Protein AF-A0A843FTC4-F1 (afdb_monomer)

Foldseek 3Di:
DDEEEDADLVCLVVLLVVLVVCVVVVCNVVDQAEYYYDNDDPVSCVSSVHNDYDHDPVVRVVSVVVVVVVVVVVDDPDDDDDDD

Nearest PDB structures (foldseek):
  7xcn-assembly1_R  TM=9.422E-01  e=9.264E-04  Methanosarcina barkeri MS
  7xcn-assembly1_Q  TM=8.780E-01  e=9.264E-04  Methanosarcina barkeri MS
  1y80-assembly1_A  TM=9.488E-01  e=7.607E-03  Neomoorella thermoacetica
  4jgi-assembly3_A  TM=9.274E-01  e=7.607E-03  Desulfitobacterium hafniense
  4jgi-assembly3_B-2  TM=9.278E-01  e=8.142E-03  Desulfitobacterium hafniense

Structure (mmCIF, N/CA/C/O backbone):
data_AF-A0A843FTC4-F1
#
_entry.id   AF-A0A843FTC4-F1
#
loop_
_atom_site.group_PDB
_atom_site.id
_atom_site.type_symbol
_atom_site.label_atom_id
_atom_site.label_alt_id
_atom_site.label_comp_id
_atom_site.label_asym_id
_atom_site.label_entity_id
_atom_site.label_seq_id
_atom_site.pdbx_PDB_ins_code
_atom_site.Cartn_x
_atom_site.Cartn_y
_atom_site.Cartn_z
_atom_site.occupancy
_atom_site.B_iso_or_equiv
_atom_site.auth_seq_id
_atom_site.auth_comp_id
_atom_site.auth_asym_id
_atom_site.auth_atom_id
_atom_site.pdbx_PDB_model_num
ATOM 1 N N . VAL A 1 1 ? -12.266 2.002 0.928 1.00 91.81 1 VAL A N 1
ATOM 2 C CA . VAL A 1 1 ? -10.900 1.808 0.388 1.00 91.81 1 VAL A CA 1
ATOM 3 C C . VAL A 1 1 ? -10.380 3.181 0.011 1.00 91.81 1 VAL A C 1
ATOM 5 O O . VAL A 1 1 ? -11.144 3.922 -0.593 1.00 91.81 1 VAL A O 1
ATOM 8 N N . LEU A 1 2 ? -9.157 3.531 0.396 1.00 93.88 2 LEU A N 1
ATOM 9 C CA . LEU A 1 2 ? -8.478 4.759 -0.015 1.00 93.88 2 LEU A CA 1
ATOM 10 C C . LEU A 1 2 ? -7.292 4.367 -0.895 1.00 93.88 2 LEU A C 1
ATOM 12 O O . LEU A 1 2 ? -6.477 3.546 -0.480 1.00 93.88 2 LEU A O 1
ATOM 16 N N . CYS A 1 3 ? -7.223 4.921 -2.104 1.00 94.50 3 CYS A N 1
ATOM 17 C CA . CYS A 1 3 ? -6.147 4.654 -3.054 1.00 94.50 3 CYS A CA 1
ATOM 18 C C . CYS A 1 3 ? -5.366 5.941 -3.316 1.00 94.50 3 CYS A C 1
ATOM 20 O O . CYS A 1 3 ? -5.967 6.938 -3.708 1.00 94.50 3 CYS A O 1
ATOM 22 N N . MET A 1 4 ? -4.047 5.904 -3.135 1.00 93.44 4 MET A N 1
ATOM 23 C CA . MET A 1 4 ? -3.153 7.029 -3.412 1.00 93.44 4 MET A CA 1
ATOM 24 C C . MET A 1 4 ? 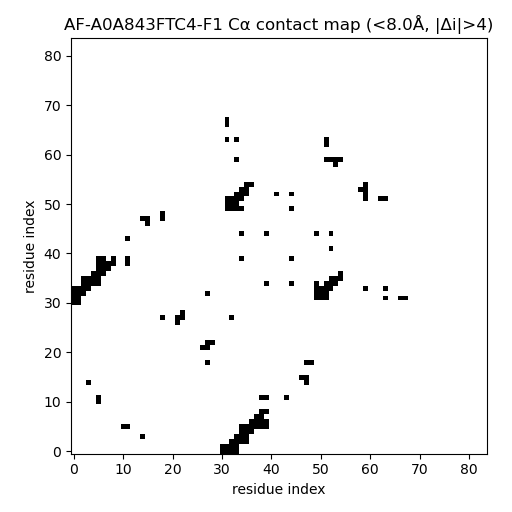-2.164 6.651 -4.511 1.00 93.44 4 MET A C 1
ATOM 26 O O . MET A 1 4 ? -1.634 5.53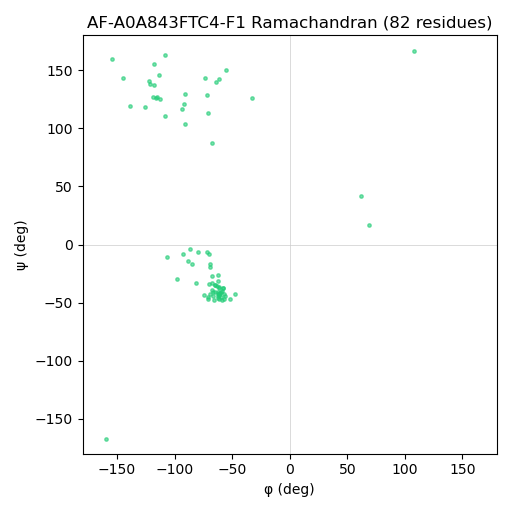9 -4.522 1.00 93.44 4 MET A O 1
ATOM 30 N N . SER A 1 5 ? -1.936 7.575 -5.443 1.00 92.75 5 SER A N 1
ATOM 31 C CA . SER A 1 5 ? -0.959 7.423 -6.519 1.00 92.75 5 SER A CA 1
ATOM 32 C C . SER A 1 5 ? 0.094 8.509 -6.401 1.00 92.75 5 SER A C 1
ATOM 34 O O . SER A 1 5 ? -0.250 9.686 -6.354 1.00 92.75 5 SER A O 1
ATOM 36 N N . VAL A 1 6 ? 1.362 8.108 -6.379 1.00 93.44 6 VAL A N 1
ATOM 37 C CA . VAL A 1 6 ? 2.496 9.014 -6.221 1.00 93.44 6 VAL A CA 1
ATOM 38 C C . VAL A 1 6 ? 3.485 8.807 -7.354 1.00 93.44 6 VAL A C 1
ATOM 40 O O . VAL A 1 6 ? 4.030 7.719 -7.550 1.00 93.44 6 VAL A O 1
ATOM 43 N N . GLN A 1 7 ? 3.693 9.864 -8.133 1.00 92.81 7 GLN A N 1
ATOM 44 C CA . GLN A 1 7 ? 4.539 9.822 -9.324 1.00 92.81 7 GLN A CA 1
ATOM 45 C C . GLN A 1 7 ? 5.947 10.344 -9.053 1.00 92.81 7 GLN A C 1
ATOM 47 O O . GLN A 1 7 ? 6.887 9.886 -9.698 1.00 92.81 7 GLN A O 1
ATOM 52 N N . THR A 1 8 ? 6.107 11.270 -8.103 1.00 93.06 8 THR A N 1
ATOM 53 C CA . THR A 1 8 ? 7.401 11.884 -7.801 1.00 93.06 8 THR A CA 1
ATOM 54 C C . THR A 1 8 ? 7.885 11.504 -6.408 1.00 93.06 8 THR A C 1
ATOM 56 O O . THR A 1 8 ? 7.101 11.339 -5.479 1.00 93.06 8 THR A O 1
ATOM 59 N N . THR A 1 9 ? 9.201 11.354 -6.246 1.00 91.06 9 THR A N 1
ATOM 60 C CA . THR A 1 9 ? 9.797 10.979 -4.954 1.00 91.06 9 THR A CA 1
ATOM 61 C C . THR A 1 9 ? 9.687 12.082 -3.904 1.00 91.06 9 THR A C 1
ATOM 63 O O . THR A 1 9 ? 9.883 11.808 -2.722 1.00 91.06 9 THR A O 1
ATOM 66 N N . TYR A 1 10 ? 9.402 13.316 -4.329 1.00 94.00 10 TYR A N 1
ATOM 67 C CA . TYR A 1 10 ? 9.199 14.458 -3.442 1.00 94.00 10 TYR A CA 1
ATOM 68 C C . TYR A 1 10 ? 7.953 14.283 -2.566 1.00 94.00 10 TYR A C 1
ATOM 70 O O . TYR A 1 10 ? 8.004 14.630 -1.393 1.00 94.00 10 TYR A O 1
ATOM 78 N N . ASP A 1 11 ? 6.901 13.650 -3.093 1.00 92.88 11 ASP A N 1
ATOM 79 C CA . ASP A 1 11 ? 5.621 13.468 -2.394 1.00 92.88 11 ASP A CA 1
ATOM 80 C C . ASP A 1 11 ? 5.605 12.206 -1.501 1.00 92.88 11 ASP A C 1
ATOM 82 O O . ASP A 1 11 ? 4.639 11.925 -0.794 1.00 92.88 11 ASP A O 1
ATOM 86 N N . CYS A 1 12 ? 6.674 11.399 -1.513 1.00 92.12 12 CYS A N 1
ATOM 87 C CA . CYS A 1 12 ? 6.754 10.180 -0.702 1.00 92.12 12 CYS A CA 1
ATOM 88 C C . CYS A 1 12 ? 6.581 10.409 0.817 1.00 92.12 12 CYS A C 1
ATOM 90 O O . CYS A 1 12 ? 5.975 9.545 1.455 1.00 92.12 12 CYS A O 1
ATOM 92 N N . PRO A 1 13 ? 7.083 11.502 1.430 1.00 93.50 13 PRO A N 1
ATOM 93 C CA . PRO A 1 13 ? 6.816 11.808 2.836 1.00 93.50 13 PRO A CA 1
ATOM 94 C C . PRO A 1 13 ? 5.333 12.069 3.122 1.00 93.50 13 PRO A C 1
ATOM 96 O O . PRO A 1 13 ? 4.836 11.606 4.144 1.00 93.50 13 PRO A O 1
ATOM 99 N N . GLU A 1 14 ? 4.601 12.700 2.198 1.00 93.75 14 GLU A N 1
ATOM 100 C CA . GLU A 1 14 ? 3.182 13.037 2.394 1.00 93.75 14 GLU A CA 1
ATOM 101 C C . GLU A 1 14 ? 2.315 11.787 2.580 1.00 93.75 14 GLU A C 1
ATOM 103 O O . GLU A 1 14 ? 1.342 11.785 3.326 1.00 93.75 14 GLU A O 1
ATOM 108 N N . VAL A 1 15 ? 2.695 10.676 1.947 1.00 92.69 15 VAL A N 1
ATOM 109 C CA . VAL A 1 15 ? 2.030 9.378 2.124 1.00 92.69 15 VAL A CA 1
ATOM 110 C C . VAL A 1 15 ? 2.109 8.889 3.573 1.00 92.69 15 VAL A C 1
ATOM 112 O O . VAL A 1 15 ? 1.164 8.268 4.068 1.00 92.69 15 VAL A O 1
ATOM 115 N N . LEU A 1 16 ? 3.234 9.146 4.244 1.00 93.50 16 LEU A N 1
ATOM 116 C CA . LEU A 1 16 ? 3.420 8.807 5.652 1.00 93.50 16 LEU A CA 1
ATOM 117 C C . LEU A 1 16 ? 2.561 9.724 6.524 1.00 93.50 16 L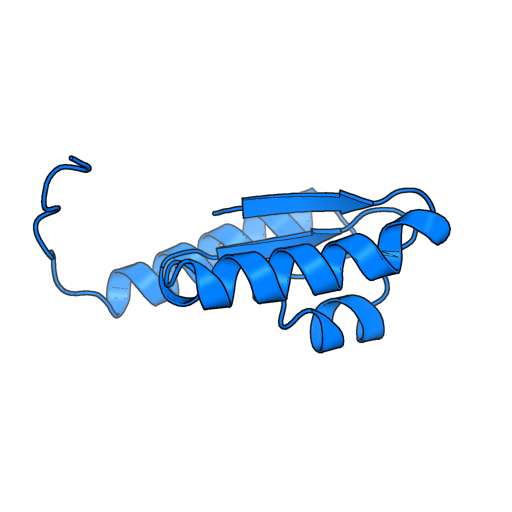EU A C 1
ATOM 119 O O . LEU A 1 16 ? 1.832 9.223 7.377 1.00 93.50 16 LEU A O 1
ATOM 123 N N . ASP A 1 17 ? 2.575 11.027 6.240 1.00 95.44 17 ASP A N 1
ATOM 124 C CA . ASP A 1 17 ? 1.784 12.022 6.968 1.00 95.44 17 ASP A CA 1
ATOM 125 C C . ASP A 1 17 ? 0.285 11.719 6.870 1.00 95.44 17 ASP A C 1
ATOM 127 O O . ASP A 1 17 ? -0.410 11.677 7.883 1.00 95.44 17 ASP A O 1
ATOM 131 N N . ILE A 1 18 ? -0.214 11.391 5.674 1.00 94.44 18 ILE A N 1
ATOM 132 C CA . ILE A 1 18 ? -1.609 10.980 5.473 1.00 94.44 18 ILE A CA 1
ATOM 133 C C . ILE A 1 18 ? -1.925 9.721 6.289 1.00 94.44 18 ILE A C 1
ATOM 135 O O . ILE A 1 18 ? -3.000 9.633 6.881 1.00 94.44 18 ILE A O 1
ATOM 139 N N . SER A 1 19 ? -1.017 8.741 6.353 1.00 93.56 19 SER A N 1
ATOM 140 C CA . SER A 1 19 ? -1.234 7.537 7.167 1.00 93.56 19 SER A CA 1
ATOM 141 C C . SER A 1 19 ? -1.384 7.869 8.653 1.00 93.56 19 SER A C 1
ATOM 143 O O . SER A 1 19 ? -2.296 7.351 9.304 1.00 93.56 19 SER A O 1
ATOM 145 N N . GLU A 1 20 ? -0.560 8.777 9.178 1.00 95.00 20 GLU A N 1
ATOM 146 C CA . GLU A 1 20 ? -0.683 9.257 10.557 1.00 95.00 20 GLU A CA 1
ATOM 147 C C . GLU A 1 20 ? -1.975 10.056 10.767 1.00 95.00 20 GLU A C 1
ATOM 149 O O . GLU A 1 20 ? -2.724 9.754 11.694 1.00 95.00 20 GLU A O 1
ATOM 154 N N . MET A 1 21 ? -2.344 10.955 9.851 1.00 95.56 21 MET A N 1
ATOM 155 C CA . MET A 1 21 ? -3.617 11.688 9.912 1.00 95.56 21 MET A CA 1
ATOM 156 C C . MET A 1 21 ? -4.831 10.745 9.941 1.00 95.56 21 MET A C 1
ATOM 158 O O . MET A 1 21 ? -5.810 10.986 10.649 1.00 95.56 21 MET A O 1
ATOM 162 N N . LEU A 1 22 ? -4.786 9.636 9.196 1.00 94.00 22 LEU A N 1
ATOM 163 C CA . LEU A 1 22 ? -5.844 8.621 9.207 1.00 94.00 22 LEU A CA 1
ATOM 164 C C . LEU A 1 22 ? -5.924 7.874 10.546 1.00 94.00 22 LEU A C 1
ATOM 166 O O . LEU A 1 22 ? -7.021 7.457 10.945 1.00 94.00 22 LEU A O 1
ATOM 170 N N . LYS A 1 23 ? -4.785 7.672 11.222 1.00 93.38 23 LYS A N 1
ATOM 171 C CA . LYS A 1 23 ? -4.730 7.098 12.574 1.00 93.38 23 LYS A CA 1
ATOM 172 C C . LYS A 1 23 ? -5.275 8.087 13.599 1.00 93.38 23 LYS A C 1
ATOM 174 O O . LYS A 1 23 ? -6.137 7.700 14.383 1.00 93.38 23 LYS A O 1
ATOM 179 N N . GLU A 1 24 ? -4.852 9.348 13.542 1.00 95.62 24 GLU A N 1
ATOM 180 C CA . GLU A 1 24 ? -5.337 10.430 14.409 1.00 95.62 24 GLU A CA 1
ATOM 181 C C . GLU A 1 24 ? -6.852 10.633 14.279 1.00 95.62 24 GLU A C 1
ATOM 183 O O . GLU A 1 24 ? -7.556 10.765 15.278 1.00 95.62 24 GLU A O 1
ATOM 188 N N . ALA A 1 25 ? -7.385 10.550 13.057 1.00 94.25 25 ALA A N 1
ATOM 189 C CA . ALA A 1 25 ? -8.822 10.606 12.795 1.00 94.25 25 ALA A CA 1
ATOM 190 C C . ALA A 1 25 ? -9.589 9.335 13.229 1.00 94.25 25 ALA A C 1
ATOM 192 O O . ALA A 1 25 ? -10.816 9.287 13.129 1.00 94.25 25 ALA A O 1
ATOM 193 N N . GLY A 1 26 ? -8.901 8.275 13.672 1.00 93.88 26 GLY A N 1
ATOM 194 C CA . GLY A 1 26 ? -9.518 7.023 14.127 1.00 93.88 26 GLY A CA 1
ATOM 195 C C . GLY A 1 26 ? -10.181 6.195 13.017 1.00 93.88 26 GLY A C 1
ATOM 196 O O . GLY A 1 26 ? -10.997 5.308 13.296 1.00 93.88 26 GLY A O 1
ATOM 197 N N . ILE A 1 27 ? -9.860 6.474 11.748 1.00 93.12 27 ILE A N 1
ATOM 198 C CA . ILE A 1 27 ? -10.458 5.805 10.582 1.00 93.12 27 ILE A CA 1
ATOM 199 C C . ILE A 1 27 ? -9.515 4.822 9.886 1.00 93.12 27 ILE A C 1
ATOM 201 O O . ILE A 1 27 ? -9.994 4.033 9.070 1.00 93.12 27 ILE A O 1
ATOM 205 N N . ARG A 1 28 ? -8.215 4.803 10.225 1.00 92.25 28 ARG A N 1
ATOM 206 C CA . ARG A 1 28 ? -7.215 3.918 9.599 1.00 92.25 28 ARG A CA 1
ATOM 207 C C . ARG A 1 28 ? -7.638 2.448 9.598 1.00 92.25 28 ARG A C 1
ATOM 209 O O . ARG A 1 28 ? -7.609 1.824 8.542 1.00 92.25 28 ARG A O 1
ATOM 216 N N . GLU A 1 29 ? -8.115 1.929 10.727 1.00 90.62 29 GLU A N 1
ATOM 217 C CA . GLU A 1 29 ? -8.563 0.530 10.867 1.00 90.62 29 GLU A CA 1
ATOM 218 C C . GLU A 1 29 ? -9.853 0.217 10.086 1.00 90.62 29 GLU A C 1
ATOM 220 O O . GLU A 1 29 ? -10.177 -0.936 9.794 1.00 90.62 29 GLU A O 1
ATOM 225 N N . ARG A 1 30 ? -10.625 1.249 9.726 1.00 89.06 30 ARG A N 1
ATOM 226 C CA . ARG A 1 30 ? -11.918 1.103 9.037 1.00 89.06 30 ARG A CA 1
ATOM 227 C C . ARG A 1 30 ? -11.778 1.057 7.522 1.00 89.06 30 ARG A C 1
ATOM 229 O O . ARG A 1 30 ? -12.739 0.693 6.841 1.00 89.06 30 ARG 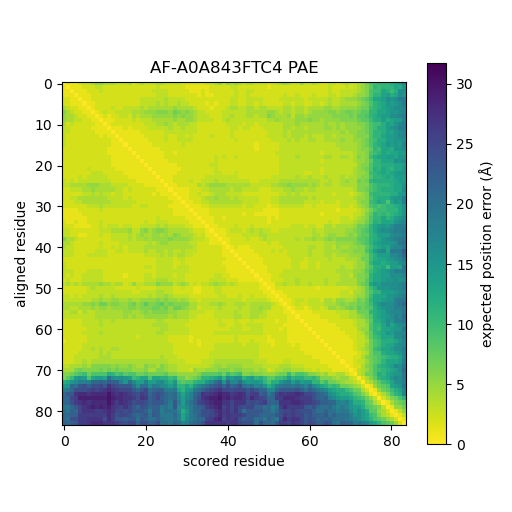A O 1
ATOM 236 N N . ILE A 1 31 ? -10.618 1.437 6.997 1.00 92.38 31 ILE A N 1
ATOM 237 C CA . ILE A 1 31 ? -10.352 1.507 5.566 1.00 92.38 31 ILE A CA 1
ATOM 23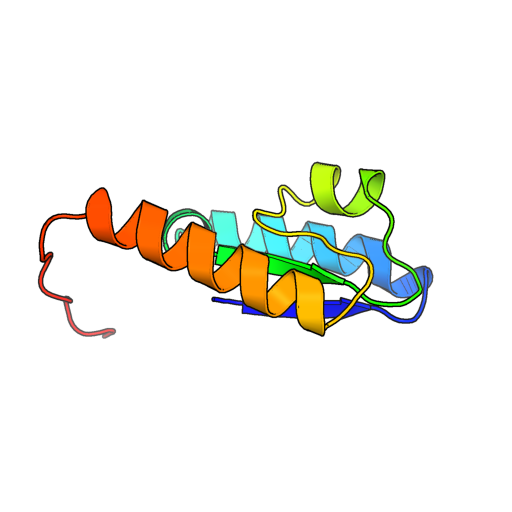8 C C . ILE A 1 31 ? -9.230 0.551 5.176 1.00 92.38 31 ILE A C 1
ATOM 240 O O . ILE A 1 31 ? -8.376 0.195 5.983 1.00 92.38 31 ILE A O 1
ATOM 244 N N . ILE A 1 32 ? -9.250 0.156 3.909 1.00 94.06 32 ILE A N 1
ATOM 245 C CA . ILE A 1 32 ? -8.110 -0.468 3.241 1.00 94.06 32 ILE A CA 1
ATOM 246 C C . ILE A 1 32 ? -7.329 0.665 2.584 1.00 94.06 32 ILE A C 1
A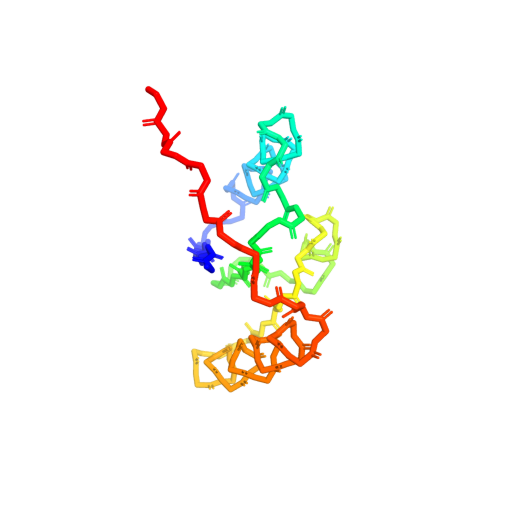TOM 248 O O . ILE A 1 32 ? -7.912 1.396 1.774 1.00 94.06 32 ILE A O 1
ATOM 252 N N . LEU A 1 33 ? -6.065 0.822 2.961 1.00 94.69 33 LEU A N 1
ATOM 253 C CA . LEU A 1 33 ? -5.120 1.779 2.402 1.00 94.69 33 LEU A CA 1
ATOM 254 C C . LEU A 1 33 ? -4.318 1.099 1.288 1.00 94.69 33 LEU A C 1
ATOM 256 O O . LEU A 1 33 ? -3.585 0.152 1.562 1.00 94.69 33 LEU A O 1
ATOM 260 N N . ASN A 1 34 ? -4.453 1.582 0.053 1.00 95.44 34 ASN A N 1
ATOM 261 C CA . ASN A 1 34 ? -3.655 1.153 -1.096 1.00 95.44 34 ASN A CA 1
ATOM 262 C C . ASN A 1 34 ? -2.803 2.317 -1.608 1.00 95.44 34 ASN A C 1
ATOM 264 O O . ASN A 1 34 ? -3.333 3.385 -1.917 1.00 95.44 34 ASN A O 1
ATOM 268 N N . ILE A 1 35 ? -1.500 2.103 -1.743 1.00 93.94 35 ILE A N 1
ATOM 269 C CA . ILE A 1 35 ? -0.544 3.106 -2.220 1.00 93.94 35 ILE A CA 1
ATOM 270 C C . ILE A 1 35 ? 0.146 2.538 -3.458 1.00 93.94 35 ILE A C 1
ATOM 272 O O . ILE A 1 35 ? 0.487 1.361 -3.492 1.00 93.94 35 ILE A O 1
ATOM 276 N N . GLY A 1 36 ? 0.346 3.359 -4.484 1.00 92.56 36 GLY A N 1
ATOM 277 C CA . GLY A 1 36 ? 1.089 2.974 -5.682 1.00 92.56 36 GLY A CA 1
ATOM 278 C C . GLY A 1 36 ? 1.603 4.185 -6.451 1.00 92.56 36 GLY A C 1
ATOM 279 O O . GLY A 1 36 ? 1.556 5.310 -5.960 1.00 92.56 36 GLY A O 1
ATOM 280 N N . GLY A 1 37 ? 2.056 3.962 -7.682 1.00 91.12 37 GLY A N 1
ATOM 281 C CA . GLY A 1 37 ? 2.643 4.993 -8.543 1.00 91.12 37 GLY A CA 1
ATOM 282 C C . GLY A 1 37 ? 4.157 4.837 -8.701 1.00 91.12 37 GLY A C 1
ATOM 283 O O . GLY A 1 37 ? 4.786 4.053 -7.993 1.00 91.12 37 GLY A O 1
ATOM 284 N N . ALA A 1 38 ? 4.729 5.550 -9.675 1.00 91.75 38 ALA A N 1
ATOM 285 C CA . ALA A 1 38 ? 6.093 5.320 -10.156 1.00 91.75 38 ALA A CA 1
ATOM 286 C C . ALA A 1 38 ? 7.189 5.531 -9.096 1.00 91.75 38 ALA A C 1
ATOM 288 O O . ALA A 1 38 ? 8.256 4.932 -9.195 1.00 91.75 38 ALA A O 1
ATOM 289 N N . ALA A 1 39 ? 6.936 6.367 -8.086 1.00 91.75 39 ALA A N 1
ATOM 290 C CA . ALA A 1 39 ? 7.914 6.687 -7.048 1.00 91.75 39 ALA A CA 1
ATOM 291 C C . ALA A 1 39 ? 7.828 5.786 -5.802 1.00 91.75 39 ALA A C 1
ATOM 293 O O . ALA A 1 39 ? 8.694 5.866 -4.927 1.00 91.75 39 ALA A O 1
ATOM 294 N N . ILE A 1 40 ? 6.799 4.938 -5.691 1.00 92.81 40 ILE A N 1
ATOM 295 C CA . ILE A 1 40 ? 6.574 4.119 -4.496 1.00 92.81 40 ILE A CA 1
ATOM 296 C C . ILE A 1 40 ? 7.269 2.772 -4.637 1.00 92.81 40 ILE A C 1
ATOM 298 O O . ILE A 1 40 ? 7.056 2.038 -5.599 1.00 92.81 40 ILE A O 1
ATOM 302 N N . SER A 1 41 ? 8.037 2.424 -3.609 1.00 91.94 41 SER A N 1
ATOM 303 C CA . SER A 1 41 ? 8.623 1.097 -3.417 1.00 91.94 41 SER A CA 1
ATOM 304 C C . SER A 1 41 ? 7.933 0.347 -2.280 1.00 91.94 41 SER A C 1
ATOM 306 O O . SER A 1 41 ? 7.319 0.974 -1.410 1.00 91.94 41 SER A O 1
ATOM 308 N N . ASP A 1 42 ? 8.128 -0.974 -2.227 1.00 90.69 42 ASP A N 1
ATOM 309 C CA . ASP A 1 42 ? 7.670 -1.834 -1.124 1.00 90.69 42 ASP A CA 1
ATOM 310 C C . ASP A 1 42 ? 8.034 -1.253 0.250 1.00 90.69 42 ASP A C 1
ATOM 312 O O . ASP A 1 42 ? 7.204 -1.187 1.151 1.00 90.69 42 ASP A O 1
ATOM 316 N N . LYS A 1 43 ? 9.261 -0.735 0.397 1.00 91.69 43 LYS A N 1
ATOM 317 C CA . LYS A 1 43 ? 9.764 -0.179 1.661 1.00 91.69 43 LYS A CA 1
ATOM 318 C C . LYS A 1 43 ? 9.009 1.077 2.107 1.00 91.69 43 LYS A C 1
ATOM 320 O O . LYS A 1 43 ? 8.861 1.317 3.303 1.00 91.69 43 LYS A O 1
ATOM 325 N N . ILE A 1 44 ? 8.571 1.911 1.162 1.00 90.94 44 ILE A N 1
ATOM 326 C CA . ILE A 1 44 ? 7.774 3.110 1.468 1.00 90.94 44 ILE A CA 1
ATOM 327 C C . ILE A 1 44 ? 6.350 2.693 1.833 1.00 90.94 44 ILE A C 1
ATOM 329 O O . ILE A 1 44 ? 5.811 3.189 2.820 1.00 90.94 44 ILE A O 1
ATOM 333 N N . ALA A 1 45 ? 5.770 1.750 1.089 1.00 91.88 45 ALA A N 1
ATOM 334 C CA . ALA A 1 45 ? 4.444 1.223 1.380 1.00 91.88 45 ALA A CA 1
ATOM 335 C C . ALA A 1 45 ? 4.382 0.543 2.759 1.00 91.88 45 ALA A C 1
ATOM 337 O O . ALA A 1 45 ? 3.450 0.788 3.522 1.00 91.88 45 ALA A O 1
ATOM 338 N N . GLU A 1 46 ? 5.399 -0.242 3.118 1.00 92.06 46 GLU A N 1
ATOM 339 C CA . GLU A 1 46 ? 5.525 -0.869 4.437 1.00 92.06 46 GLU A CA 1
ATOM 340 C C . GLU A 1 46 ? 5.628 0.182 5.549 1.00 92.06 46 GLU A C 1
ATOM 342 O O . GLU A 1 46 ? 4.904 0.113 6.540 1.00 92.06 46 GLU A O 1
ATOM 347 N N . ARG A 1 47 ? 6.463 1.213 5.360 1.00 92.44 47 ARG A N 1
ATOM 348 C CA . ARG A 1 47 ? 6.591 2.328 6.313 1.00 92.44 47 ARG A CA 1
ATOM 349 C C . ARG A 1 47 ? 5.294 3.108 6.497 1.00 92.44 47 ARG A C 1
ATOM 351 O O . ARG A 1 47 ? 4.989 3.505 7.616 1.00 92.44 47 ARG A O 1
ATOM 358 N N . ALA A 1 48 ? 4.528 3.297 5.427 1.00 90.94 48 ALA A N 1
ATOM 359 C CA . ALA A 1 48 ? 3.207 3.913 5.486 1.00 90.94 48 ALA A CA 1
ATOM 360 C C . ALA A 1 48 ? 2.164 3.008 6.162 1.00 90.94 48 ALA A C 1
ATOM 362 O O . ALA A 1 48 ? 1.035 3.441 6.396 1.00 90.94 48 ALA A O 1
ATOM 363 N N . GLY A 1 49 ? 2.503 1.748 6.452 1.00 90.62 49 GLY A N 1
ATOM 364 C CA . GLY A 1 49 ? 1.564 0.753 6.942 1.00 90.62 49 GLY A CA 1
ATOM 365 C C . GLY A 1 49 ? 0.467 0.489 5.921 1.00 90.62 49 GLY A C 1
ATOM 366 O O . GLY A 1 49 ? -0.697 0.455 6.291 1.00 90.62 49 GLY A O 1
ATOM 367 N N . CYS A 1 50 ? 0.801 0.404 4.635 1.00 91.56 50 CYS A N 1
ATOM 368 C CA . CYS A 1 50 ? -0.151 0.124 3.569 1.00 91.56 50 CYS A CA 1
ATOM 369 C C . CYS A 1 50 ? -0.757 -1.280 3.719 1.00 91.56 50 CYS A C 1
ATOM 371 O O . CYS A 1 50 ? -0.043 -2.227 4.037 1.00 91.56 50 CYS A O 1
ATOM 373 N N . ASP A 1 51 ? -2.057 -1.431 3.457 1.00 92.50 51 ASP A N 1
ATOM 374 C CA . ASP A 1 51 ? -2.700 -2.752 3.448 1.00 92.50 51 ASP A CA 1
ATOM 375 C C . ASP A 1 51 ? -2.467 -3.475 2.115 1.00 92.50 51 ASP A C 1
ATOM 377 O O . ASP A 1 51 ? -2.377 -4.700 2.071 1.00 92.50 51 ASP A O 1
ATOM 381 N N . VAL A 1 52 ? -2.396 -2.715 1.016 1.00 92.25 52 VAL A N 1
ATOM 382 C CA . VAL A 1 52 ? -2.208 -3.250 -0.334 1.00 92.25 52 VAL A CA 1
ATOM 383 C C . VAL A 1 52 ? -1.232 -2.380 -1.116 1.00 92.25 52 VAL A C 1
ATOM 385 O O . VAL A 1 52 ? -1.508 -1.220 -1.404 1.00 92.25 52 VAL A O 1
ATOM 388 N N . TYR A 1 53 ? -0.120 -2.968 -1.536 1.00 92.50 53 TYR A N 1
ATOM 389 C CA . TYR A 1 53 ? 0.795 -2.368 -2.499 1.00 92.50 53 TYR A CA 1
ATOM 390 C C . TYR A 1 53 ? 0.944 -3.293 -3.701 1.00 92.50 53 TYR A C 1
ATOM 392 O O . TYR A 1 53 ? 0.991 -4.518 -3.561 1.00 92.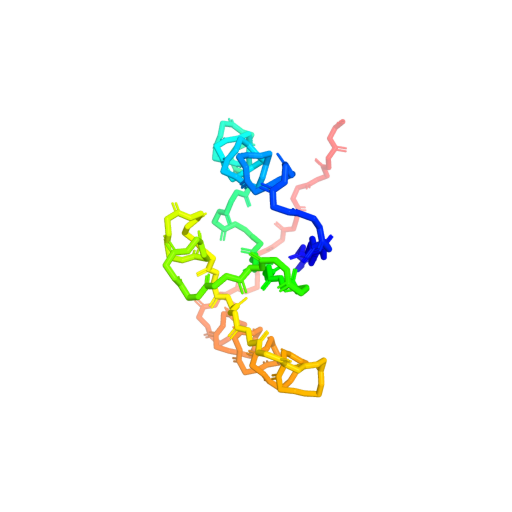50 53 TYR A O 1
ATOM 400 N N . SER A 1 54 ? 0.997 -2.705 -4.893 1.00 91.31 54 SER A N 1
ATOM 401 C CA . SER A 1 54 ? 1.411 -3.426 -6.086 1.00 91.31 54 SER A CA 1
ATOM 402 C C . SER A 1 54 ? 1.988 -2.485 -7.138 1.00 91.31 54 SER A C 1
ATOM 404 O O . SER A 1 54 ? 1.722 -1.283 -7.149 1.00 91.31 54 SER A O 1
ATOM 406 N N . ASP A 1 55 ? 2.754 -3.072 -8.047 1.00 87.00 55 ASP A N 1
ATOM 407 C CA . ASP A 1 55 ? 3.397 -2.425 -9.187 1.00 87.00 55 ASP A CA 1
ATOM 408 C C . ASP A 1 55 ? 2.455 -2.191 -10.381 1.00 87.00 55 ASP A C 1
ATOM 410 O O . ASP A 1 55 ? 2.837 -1.543 -11.355 1.00 87.00 55 ASP A O 1
ATOM 414 N N . SER A 1 56 ? 1.219 -2.701 -10.340 1.00 90.44 56 SER A N 1
ATOM 415 C CA . SER A 1 56 ? 0.287 -2.605 -11.464 1.00 90.44 56 SER A CA 1
ATOM 416 C C . SER A 1 56 ? -1.164 -2.427 -11.033 1.00 90.44 56 SER A C 1
ATOM 418 O O . SER A 1 56 ? -1.656 -3.045 -10.092 1.00 90.44 56 SER A O 1
ATOM 420 N N . ALA A 1 57 ? -1.909 -1.624 -11.795 1.00 90.31 57 ALA A N 1
ATOM 421 C CA . ALA A 1 57 ? -3.314 -1.350 -11.498 1.00 90.31 57 ALA A CA 1
ATOM 422 C C . ALA A 1 57 ? -4.165 -2.633 -11.436 1.00 90.31 57 ALA A C 1
ATOM 424 O O . ALA A 1 57 ? -4.967 -2.805 -10.519 1.00 90.31 57 ALA A O 1
ATOM 425 N N . ALA A 1 58 ? -3.957 -3.563 -12.375 1.00 93.00 58 ALA A N 1
ATOM 426 C CA . ALA A 1 58 ? -4.702 -4.821 -12.427 1.00 93.00 58 ALA A CA 1
ATOM 427 C C . ALA A 1 58 ? -4.470 -5.692 -11.179 1.00 93.00 58 ALA A C 1
ATOM 429 O O . ALA A 1 58 ? -5.413 -6.272 -10.627 1.00 93.00 58 ALA A O 1
ATOM 430 N N . ARG A 1 59 ? -3.222 -5.753 -10.699 1.00 93.25 59 ARG A N 1
ATOM 431 C CA . ARG A 1 59 ? -2.873 -6.499 -9.490 1.00 93.25 59 ARG A CA 1
ATOM 432 C C . ARG A 1 59 ? -3.442 -5.831 -8.242 1.00 93.25 59 ARG A C 1
ATOM 434 O O . ARG A 1 59 ? -4.038 -6.531 -7.427 1.00 93.25 59 ARG A O 1
ATOM 441 N N . SER A 1 60 ? -3.361 -4.503 -8.131 1.00 93.81 60 SER A N 1
ATOM 442 C CA . SER A 1 60 ? -3.969 -3.755 -7.022 1.00 93.81 60 SER A CA 1
ATOM 443 C C . SER A 1 60 ? -5.469 -4.018 -6.909 1.00 93.81 60 SER A C 1
ATOM 445 O O . SER A 1 60 ? -5.949 -4.281 -5.813 1.00 93.81 60 SER A O 1
ATOM 447 N N . VAL A 1 61 ? -6.216 -4.021 -8.019 1.00 94.25 61 VAL A N 1
ATOM 448 C CA . VAL A 1 61 ? -7.663 -4.316 -7.993 1.00 94.25 61 VAL A CA 1
ATOM 449 C C . VAL A 1 61 ? -7.940 -5.717 -7.446 1.00 94.25 61 VAL A C 1
ATOM 451 O O . VAL A 1 61 ? -8.854 -5.894 -6.639 1.00 94.25 61 VAL A O 1
ATOM 454 N N . SER A 1 62 ? -7.140 -6.702 -7.856 1.00 95.25 62 SER A N 1
ATOM 455 C CA . SER A 1 62 ? -7.298 -8.092 -7.419 1.00 95.25 62 SER A CA 1
ATOM 456 C C . SER A 1 62 ? -7.015 -8.236 -5.919 1.00 95.25 62 SER A C 1
ATOM 458 O O . SER A 1 62 ? -7.847 -8.761 -5.186 1.00 95.25 62 SER A O 1
ATOM 460 N N . LEU A 1 63 ? -5.909 -7.658 -5.442 1.00 95.19 63 LEU A N 1
ATOM 461 C CA . LEU A 1 63 ? -5.536 -7.670 -4.024 1.00 95.19 63 LEU A CA 1
ATOM 462 C C . LEU A 1 63 ? -6.535 -6.905 -3.144 1.00 95.19 63 LEU A C 1
ATOM 464 O O . LEU A 1 63 ? -6.895 -7.375 -2.067 1.00 95.19 63 LEU A O 1
ATOM 468 N N . ILE A 1 64 ? -7.028 -5.750 -3.604 1.00 95.19 64 ILE A N 1
ATOM 469 C CA . ILE A 1 64 ? -8.065 -4.991 -2.892 1.00 95.19 64 ILE A CA 1
ATOM 470 C C . ILE A 1 64 ? -9.339 -5.825 -2.776 1.00 95.19 64 ILE A C 1
ATOM 472 O O . ILE A 1 64 ? -9.951 -5.844 -1.711 1.00 95.19 64 ILE A O 1
ATOM 476 N N . LYS A 1 65 ? -9.756 -6.512 -3.846 1.00 94.94 65 LYS A N 1
ATOM 477 C CA . LYS A 1 65 ? -10.937 -7.381 -3.812 1.00 94.94 65 LYS A CA 1
ATOM 478 C C . LYS A 1 65 ? -10.778 -8.481 -2.762 1.00 94.94 65 LYS A C 1
ATOM 480 O O . LYS A 1 65 ? -11.689 -8.669 -1.957 1.00 94.94 65 LYS A O 1
ATOM 485 N N . ASP A 1 66 ? -9.638 -9.163 -2.751 1.00 94.56 66 ASP A N 1
ATOM 486 C CA . ASP A 1 66 ? -9.360 -10.236 -1.794 1.00 94.56 66 ASP A CA 1
ATOM 487 C C . ASP A 1 66 ? -9.358 -9.710 -0.352 1.00 94.56 66 ASP A C 1
ATOM 489 O O . ASP A 1 66 ? -9.985 -10.298 0.531 1.00 94.56 66 ASP A O 1
ATOM 493 N N . GLU A 1 67 ? -8.751 -8.545 -0.120 1.00 92.81 67 GLU A N 1
ATOM 494 C CA . GLU A 1 67 ? -8.712 -7.903 1.195 1.00 92.81 67 GLU A CA 1
ATOM 495 C C . GLU A 1 67 ? -10.100 -7.426 1.661 1.00 92.81 67 GLU A C 1
ATOM 497 O O . GLU A 1 67 ? -10.461 -7.586 2.831 1.00 92.81 67 GLU A O 1
ATOM 502 N N . VAL A 1 68 ? -10.927 -6.894 0.754 1.00 92.88 68 VAL A N 1
ATOM 503 C CA . VAL A 1 68 ? -12.326 -6.536 1.044 1.00 92.88 68 VAL A CA 1
ATOM 504 C C . VAL A 1 68 ? -13.121 -7.771 1.453 1.00 92.88 68 VAL A C 1
ATOM 506 O O . VAL A 1 68 ? -13.829 -7.727 2.460 1.00 92.88 68 VAL A O 1
ATOM 509 N N . LEU A 1 69 ? -13.002 -8.873 0.707 1.00 91.81 69 LEU A N 1
ATOM 510 C CA . LEU A 1 69 ? -13.694 -10.121 1.027 1.00 91.81 69 LEU A CA 1
ATOM 511 C C . LEU A 1 69 ? -13.231 -10.672 2.379 1.00 91.81 69 LEU A C 1
ATOM 513 O O . LEU A 1 69 ? -14.070 -10.995 3.219 1.00 91.81 69 LEU A O 1
ATOM 517 N N . ARG A 1 70 ? -11.919 -10.673 2.640 1.00 89.88 70 ARG A N 1
ATOM 518 C CA . ARG A 1 70 ? -11.337 -11.100 3.920 1.00 89.88 70 ARG A CA 1
ATOM 519 C C . ARG A 1 70 ? -11.894 -10.295 5.097 1.00 89.88 70 ARG A C 1
ATOM 521 O O . ARG A 1 70 ? -12.313 -10.876 6.098 1.00 89.88 70 ARG A O 1
ATOM 528 N N . ARG A 1 71 ? -11.950 -8.961 4.978 1.00 87.50 71 ARG A N 1
ATOM 529 C CA . ARG A 1 71 ? -12.518 -8.085 6.021 1.00 87.50 71 ARG A CA 1
ATOM 530 C C . ARG A 1 71 ? -14.032 -8.223 6.147 1.00 87.50 71 ARG A C 1
ATOM 532 O O . ARG A 1 71 ? -14.550 -8.121 7.255 1.00 87.50 71 ARG A O 1
ATOM 539 N N . SER A 1 72 ? -14.742 -8.476 5.048 1.00 81.75 72 SER A N 1
ATOM 540 C CA . SER A 1 72 ? -16.187 -8.713 5.063 1.00 81.75 72 SER A CA 1
ATOM 541 C C . SER A 1 72 ? -16.540 -10.010 5.787 1.00 81.75 72 SER A C 1
ATOM 543 O O . SER A 1 72 ? -17.498 -10.027 6.552 1.00 81.75 72 SER A O 1
ATOM 545 N N . SER A 1 73 ? -15.773 -11.083 5.587 1.00 75.50 73 SER A N 1
ATOM 546 C CA . SER A 1 73 ? -15.982 -12.350 6.297 1.00 75.50 73 SER A CA 1
ATOM 547 C C . SER A 1 73 ? -15.672 -12.243 7.793 1.00 75.50 73 SER A C 1
ATOM 549 O O . SER A 1 73 ? -16.262 -12.963 8.592 1.00 75.50 73 SER A O 1
ATOM 551 N N . ALA A 1 74 ? -14.778 -11.329 8.183 1.00 67.50 74 ALA A N 1
ATOM 552 C CA . ALA A 1 74 ? -14.403 -11.096 9.577 1.00 67.50 74 ALA A CA 1
ATOM 553 C C . ALA A 1 74 ? -15.342 -10.131 10.334 1.00 67.50 74 ALA A C 1
ATOM 555 O O . ALA A 1 74 ? -15.307 -10.087 11.564 1.00 67.50 74 ALA A O 1
ATOM 556 N N . ARG A 1 75 ? -16.171 -9.339 9.638 1.00 58.38 75 ARG A N 1
ATOM 557 C CA . ARG A 1 75 ? -16.985 -8.278 10.252 1.00 58.38 75 ARG A CA 1
ATOM 558 C C . ARG A 1 75 ? -18.469 -8.659 10.262 1.00 58.38 75 ARG A C 1
ATOM 560 O O . ARG A 1 75 ? -19.120 -8.660 9.223 1.00 58.38 75 ARG A O 1
ATOM 567 N N . ALA A 1 76 ? -19.023 -8.929 11.449 1.00 51.56 76 ALA A N 1
ATOM 568 C CA . ALA A 1 76 ? -20.473 -9.040 11.647 1.00 51.56 76 ALA A CA 1
ATOM 569 C C . ALA A 1 76 ? -21.191 -7.756 11.159 1.00 51.56 76 ALA A C 1
ATOM 571 O O . ALA A 1 76 ? -20.589 -6.677 11.224 1.00 51.56 76 ALA A O 1
ATOM 572 N N . PRO A 1 77 ? -22.452 -7.832 10.679 1.00 45.97 77 PRO A N 1
ATOM 573 C CA . PRO A 1 77 ? -23.160 -6.705 10.065 1.00 45.97 77 PRO A CA 1
ATOM 574 C C . PRO A 1 77 ? -23.458 -5.603 11.097 1.00 45.97 77 PRO A C 1
ATOM 576 O O . PRO A 1 77 ? -24.500 -5.570 11.747 1.00 45.97 77 PRO A O 1
ATOM 579 N N . GLY A 1 78 ? -22.497 -4.699 11.275 1.00 49.88 78 GLY A N 1
ATOM 580 C CA . GLY A 1 78 ? -22.547 -3.585 12.213 1.00 49.88 78 GLY A CA 1
ATOM 581 C C . GLY A 1 78 ? -23.117 -2.330 11.564 1.00 49.88 78 GLY A C 1
ATOM 582 O O . GLY A 1 78 ? -22.429 -1.648 10.808 1.00 49.88 78 GLY A O 1
ATOM 583 N N . ARG A 1 79 ? -24.377 -2.053 11.902 1.00 46.84 79 ARG A N 1
ATOM 584 C CA . ARG A 1 79 ? -25.154 -0.818 11.723 1.00 46.84 79 ARG A CA 1
ATOM 585 C C . ARG A 1 79 ? -24.286 0.451 11.821 1.00 46.84 79 ARG A C 1
ATOM 587 O O . ARG A 1 79 ? -23.595 0.659 12.816 1.00 46.84 79 ARG A O 1
ATOM 594 N N . PHE A 1 80 ? -24.347 1.304 10.802 1.00 58.44 80 PHE A N 1
ATOM 595 C CA . PHE A 1 80 ? -23.676 2.605 10.794 1.00 58.44 80 PHE A CA 1
ATOM 596 C C . PHE A 1 80 ? -24.389 3.580 11.747 1.00 58.44 80 PHE A C 1
ATOM 598 O O . PHE A 1 80 ? -25.605 3.743 11.613 1.00 58.44 80 PHE A O 1
ATOM 605 N N . PRO A 1 81 ? -23.697 4.257 12.680 1.00 45.53 81 PRO A N 1
ATOM 606 C CA . PRO A 1 81 ? -24.202 5.519 13.198 1.00 45.53 81 PRO A CA 1
ATOM 607 C C . PRO A 1 81 ? -24.024 6.605 12.118 1.00 45.53 81 PRO A C 1
ATOM 609 O O . PRO A 1 81 ? -23.039 6.554 11.371 1.00 45.53 81 PRO A O 1
ATOM 612 N N . PRO A 1 82 ? -24.967 7.555 11.993 1.00 44.03 82 PRO A N 1
ATOM 613 C CA . PRO A 1 82 ? -24.831 8.671 11.068 1.00 44.03 82 PRO A CA 1
ATOM 614 C C . PRO A 1 82 ? -23.601 9.503 11.437 1.00 44.03 82 PRO A C 1
ATOM 616 O O . PRO A 1 82 ? -23.276 9.675 12.613 1.00 44.03 82 PRO A O 1
ATOM 619 N N . VAL A 1 83 ? -22.910 9.992 10.413 1.00 58.91 83 VAL A N 1
ATOM 620 C CA . VAL A 1 83 ? -21.884 11.022 10.567 1.00 58.91 83 VAL A CA 1
ATOM 621 C C . VAL A 1 83 ? -22.648 12.306 10.905 1.00 58.91 83 VAL A C 1
ATOM 623 O O . VAL A 1 83 ? -23.486 12.719 10.103 1.00 58.91 83 VAL A O 1
ATOM 626 N N . PHE A 1 84 ? -22.471 12.819 12.127 1.00 46.97 84 PHE A N 1
ATOM 627 C CA . PHE A 1 84 ? -23.065 14.082 12.585 1.00 46.97 84 PHE A CA 1
ATOM 628 C C . PHE A 1 84 ? -22.471 15.275 11.839 1.00 46.97 84 PHE A C 1
A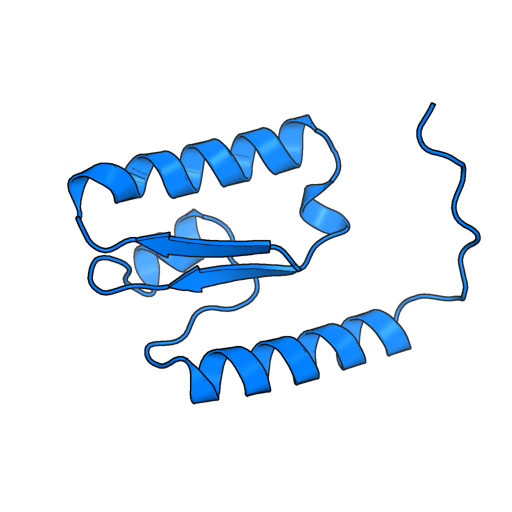TOM 630 O O . PHE A 1 84 ? -21.259 15.215 11.526 1.00 46.97 84 PHE A O 1
#

Radius of gyration: 13.84 Å; Cα contacts (8 Å, |Δi|>4): 85; chains: 1; bounding box: 35×27×27 Å

pLDDT: mean 87.1, std 14.07, range [44.03, 95.62]

Mean predicted aligned error: 6.1 Å

Secondary structure (DSSP, 8-state):
-EEEE--SGGGHHHHHHHHHHHHHTT-GGGS-EEEESTT--HHHHHHTT-SEE-SSHHHHHHHHHHHHHHHHHHS----PPP--

Sequence (84 aa):
VLCMSVQTTYDCPEVLDISEMLKEAGIRERIILNIGGAAISDKIAERAGCDVYSDSAARSVSLIKDEVLRRSSARAPGRFPPVF

Solvent-accessib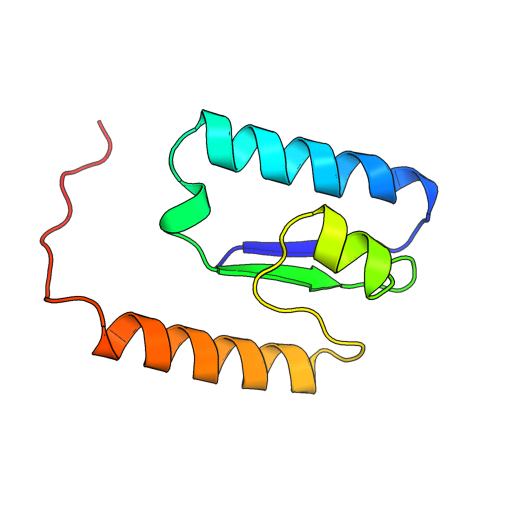le surface area (backbone atoms only — not comparable to full-atom values): 5025 Å² total; per-residue (Å²): 111,48,79,48,76,36,69,49,68,83,56,55,62,55,54,39,52,51,41,50,52,30,50,76,69,70,44,46,90,79,41,49,39,30,48,29,46,83,48,58,47,73,72,55,38,56,74,37,64,44,74,41,74,45,97,42,71,72,56,38,55,52,53,49,50,53,52,50,51,55,52,53,77,73,47,75,94,72,79,80,76,81,85,129